Protein AF-A0A6J2YKI0-F1 (afdb_monomer_lite)

Secondary structure (DSSP, 8-state):
--SSEEE--SS---BBTTT-PBP-SEEEEETTTEEEEHHHHHHHHHH--S-HHHHHHPEEEEEGGGTEE-TTSS--EESS-HHHHHHHHHHHHHHHTT---

Structure (mmCIF, N/CA/C/O backbone):
data_AF-A0A6J2YKI0-F1
#
_entry.id   AF-A0A6J2YKI0-F1
#
loop_
_atom_site.group_PDB
_atom_site.id
_atom_site.type_symbol
_atom_site.label_atom_id
_atom_site.label_alt_id
_atom_site.label_comp_id
_atom_site.label_asym_id
_atom_site.label_entity_id
_atom_site.label_seq_id
_atom_site.pdbx_PDB_ins_code
_atom_site.Cartn_x
_atom_site.Cartn_y
_atom_site.Cartn_z
_atom_site.occupancy
_atom_site.B_iso_or_equiv
_atom_site.auth_seq_id
_atom_site.auth_comp_id
_atom_site.auth_asym_id
_atom_site.auth_atom_id
_atom_site.pdbx_PDB_model_num
ATOM 1 N N . MET A 1 1 ? 11.786 -7.619 10.879 1.00 45.81 1 MET A N 1
ATOM 2 C CA . MET A 1 1 ? 10.523 -7.961 10.192 1.00 45.81 1 MET A CA 1
ATOM 3 C C . MET A 1 1 ? 10.106 -6.739 9.403 1.00 45.81 1 MET A C 1
ATOM 5 O O . MET A 1 1 ? 10.214 -5.649 9.949 1.00 45.81 1 MET A O 1
ATOM 9 N N . TYR A 1 2 ? 9.742 -6.897 8.131 1.00 55.53 2 TYR A N 1
ATOM 10 C CA . TYR A 1 2 ? 9.192 -5.793 7.344 1.00 55.53 2 TYR A CA 1
ATOM 11 C C . TYR A 1 2 ? 7.858 -5.380 7.955 1.00 55.53 2 TYR A C 1
ATOM 13 O O . TYR A 1 2 ? 7.060 -6.242 8.317 1.00 55.53 2 TYR A O 1
ATOM 21 N N . THR A 1 3 ? 7.639 -4.079 8.092 1.00 74.31 3 THR A N 1
ATOM 22 C CA . THR A 1 3 ? 6.390 -3.534 8.643 1.00 74.31 3 THR A CA 1
ATOM 23 C C . THR A 1 3 ? 5.236 -3.651 7.639 1.00 74.31 3 THR A C 1
ATOM 25 O O . THR A 1 3 ? 4.070 -3.523 8.005 1.00 74.31 3 THR A O 1
ATOM 28 N N . VAL A 1 4 ? 5.562 -3.953 6.374 1.00 83.94 4 VAL A N 1
ATOM 29 C CA . VAL A 1 4 ? 4.636 -4.123 5.251 1.00 83.94 4 VAL A CA 1
ATOM 30 C C . VAL A 1 4 ? 5.002 -5.374 4.454 1.00 83.94 4 VAL A C 1
ATOM 32 O O . VAL A 1 4 ? 6.156 -5.555 4.061 1.00 83.94 4 VAL A O 1
ATOM 35 N N . GLU A 1 5 ? 4.018 -6.228 4.183 1.00 89.88 5 GLU A N 1
ATOM 36 C CA . GLU A 1 5 ? 4.180 -7.382 3.295 1.00 89.88 5 GLU A CA 1
ATOM 37 C C . GLU A 1 5 ? 4.253 -6.921 1.831 1.00 89.88 5 GLU A C 1
ATOM 39 O O . GLU A 1 5 ? 3.538 -6.007 1.429 1.00 89.88 5 GLU A O 1
ATOM 44 N N . THR A 1 6 ? 5.116 -7.527 1.011 1.00 89.56 6 THR A N 1
ATOM 45 C CA . THR A 1 6 ? 5.216 -7.193 -0.423 1.00 89.56 6 THR A CA 1
ATOM 46 C C . THR A 1 6 ? 4.771 -8.373 -1.275 1.00 89.56 6 THR A C 1
ATOM 48 O O . THR A 1 6 ? 5.291 -9.474 -1.109 1.00 89.56 6 THR A O 1
ATOM 51 N N . VAL A 1 7 ? 3.851 -8.1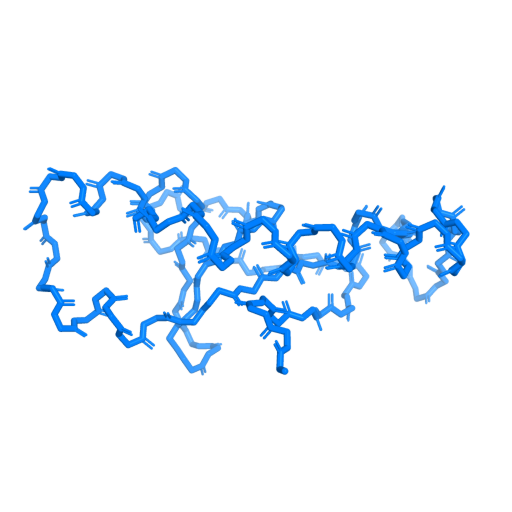37 -2.211 1.00 90.75 7 VAL A N 1
ATOM 52 C CA . VAL A 1 7 ? 3.355 -9.143 -3.158 1.00 90.75 7 VAL A CA 1
ATOM 53 C C . VAL A 1 7 ? 3.677 -8.748 -4.597 1.00 90.75 7 VAL A C 1
ATOM 55 O O . VAL A 1 7 ? 3.496 -7.600 -5.000 1.00 90.75 7 VAL A O 1
ATOM 58 N N . CYS A 1 8 ? 4.167 -9.706 -5.381 1.00 90.44 8 CYS A N 1
ATOM 59 C CA . CYS A 1 8 ? 4.440 -9.522 -6.801 1.00 90.44 8 CYS A CA 1
ATOM 60 C C . CYS A 1 8 ? 3.268 -10.061 -7.622 1.00 90.44 8 CYS A C 1
ATOM 62 O O . CYS A 1 8 ? 2.998 -11.261 -7.579 1.00 90.44 8 CYS A O 1
ATOM 64 N N . VAL A 1 9 ? 2.563 -9.178 -8.333 1.00 89.06 9 VAL A N 1
ATOM 65 C CA . VAL A 1 9 ? 1.425 -9.544 -9.185 1.00 89.06 9 VAL A CA 1
ATOM 66 C C . VAL A 1 9 ? 1.486 -8.778 -10.510 1.00 89.06 9 VAL A C 1
ATOM 68 O O . VAL A 1 9 ? 1.561 -7.549 -10.486 1.00 89.06 9 VAL A O 1
ATOM 71 N N . PRO A 1 10 ? 1.391 -9.467 -11.664 1.00 87.25 10 PRO A N 1
ATOM 72 C CA . PRO A 1 10 ? 1.333 -8.827 -12.979 1.00 87.25 10 PRO A CA 1
ATOM 73 C C . PRO A 1 10 ? 0.174 -7.853 -13.157 1.00 87.25 10 PRO A C 1
ATOM 75 O O . PRO A 1 10 ? 0.309 -6.797 -13.772 1.00 87.25 10 PRO A O 1
ATOM 78 N N . VAL A 1 11 ? -0.979 -8.232 -12.609 1.00 87.12 11 VAL A N 1
ATOM 79 C CA . VAL A 1 11 ? -2.216 -7.464 -12.668 1.00 87.12 11 VAL A CA 1
ATOM 80 C C . VAL A 1 11 ? -2.803 -7.428 -11.258 1.00 87.12 11 VAL A C 1
ATOM 82 O O . VAL A 1 11 ? -3.267 -8.461 -10.770 1.00 87.12 11 VAL A O 1
ATOM 85 N N . PRO A 1 12 ? -2.784 -6.271 -10.574 1.00 86.62 12 PRO A N 1
ATOM 86 C CA . PRO A 1 12 ? -3.439 -6.120 -9.282 1.00 86.62 12 PRO A CA 1
ATOM 87 C C . PRO A 1 12 ? -4.949 -6.330 -9.435 1.00 86.62 12 PRO A C 1
ATOM 89 O O . PRO A 1 12 ? -5.602 -5.638 -10.217 1.00 86.62 12 PRO A O 1
ATOM 92 N N . THR A 1 13 ? -5.509 -7.282 -8.690 1.00 91.69 13 THR A N 1
ATOM 93 C CA . THR A 1 13 ? -6.948 -7.606 -8.734 1.00 91.69 13 THR A CA 1
ATOM 94 C C . THR A 1 13 ? -7.651 -7.409 -7.396 1.00 91.69 13 THR A C 1
ATOM 96 O O . THR A 1 13 ? -8.882 -7.436 -7.352 1.00 91.69 13 THR A O 1
ATOM 99 N N . ASP A 1 14 ? -6.900 -7.133 -6.328 1.00 94.31 14 ASP A N 1
ATOM 100 C CA . ASP A 1 14 ? -7.438 -6.920 -4.988 1.00 94.31 14 ASP A CA 1
ATOM 101 C C . ASP A 1 14 ? -8.306 -5.661 -4.958 1.00 94.31 14 ASP A C 1
ATOM 103 O O . ASP A 1 14 ? -7.828 -4.542 -5.165 1.00 94.31 14 ASP A O 1
ATOM 107 N N . LYS A 1 15 ? -9.607 -5.839 -4.714 1.00 95.88 15 LYS A N 1
ATOM 108 C CA . LYS A 1 15 ? -10.585 -4.746 -4.664 1.00 95.88 15 LYS A CA 1
ATOM 109 C C . LYS A 1 15 ? -10.915 -4.378 -3.230 1.00 95.88 15 LYS A C 1
ATOM 111 O O . LYS A 1 15 ? -11.210 -5.236 -2.402 1.00 95.88 15 LYS A O 1
ATOM 116 N N . CYS A 1 16 ? -10.945 -3.079 -2.957 1.00 95.56 16 CYS A N 1
ATOM 117 C CA . CYS A 1 16 ? -11.395 -2.564 -1.673 1.00 95.56 16 CYS A CA 1
ATOM 118 C C . CYS A 1 16 ? -12.878 -2.892 -1.454 1.00 95.56 16 CYS A C 1
ATOM 120 O O . CYS A 1 16 ? -13.722 -2.512 -2.264 1.00 95.56 16 CYS A O 1
ATOM 122 N N . ARG A 1 17 ? -13.222 -3.505 -0.316 1.00 93.88 17 ARG A N 1
ATOM 123 C CA . ARG A 1 17 ? -14.611 -3.881 0.004 1.00 93.88 17 ARG A CA 1
ATOM 124 C C . ARG A 1 17 ? -15.577 -2.696 0.138 1.00 93.88 17 ARG A C 1
ATOM 126 O O . ARG A 1 17 ? -16.781 -2.900 0.063 1.00 93.88 17 ARG A O 1
ATOM 133 N N . LYS A 1 18 ? -15.074 -1.474 0.377 1.00 92.81 18 LYS A N 1
ATOM 134 C CA . LYS A 1 18 ? -15.908 -0.269 0.559 1.00 92.81 18 LYS A CA 1
ATOM 135 C C . LYS A 1 18 ? -16.128 0.512 -0.733 1.00 92.81 18 LYS A C 1
ATOM 137 O O . LYS A 1 18 ? -17.267 0.807 -1.068 1.00 92.81 18 LYS A O 1
ATOM 142 N N . CYS A 1 19 ? -15.060 0.856 -1.452 1.00 94.81 19 CYS A N 1
ATOM 143 C CA . CYS A 1 19 ? -15.162 1.661 -2.676 1.00 94.81 19 CYS A CA 1
ATOM 144 C C . CYS A 1 19 ? -15.147 0.832 -3.968 1.00 94.81 19 CYS A C 1
ATOM 146 O O . CYS A 1 19 ? -15.322 1.393 -5.044 1.00 94.81 19 CYS A O 1
ATOM 148 N N . ASN A 1 20 ? -14.934 -0.486 -3.878 1.00 95.12 20 ASN A N 1
ATOM 149 C CA . ASN A 1 20 ? -14.899 -1.429 -5.002 1.00 95.12 20 ASN A CA 1
ATOM 150 C C . ASN A 1 20 ? -13.842 -1.115 -6.084 1.00 95.12 20 ASN A C 1
ATOM 152 O O . ASN A 1 20 ? -13.871 -1.671 -7.183 1.00 95.12 20 ASN A O 1
ATOM 156 N N . THR A 1 21 ? -12.883 -0.238 -5.780 1.00 94.81 21 THR A N 1
ATOM 157 C CA . THR A 1 21 ? -11.744 0.064 -6.652 1.00 94.81 21 THR A CA 1
ATOM 158 C C . THR A 1 21 ? -10.592 -0.891 -6.368 1.00 94.81 21 THR A C 1
ATOM 160 O O . THR A 1 21 ? -10.414 -1.333 -5.229 1.00 94.81 21 THR A O 1
ATOM 163 N N . VAL A 1 22 ? -9.774 -1.166 -7.385 1.00 93.06 22 VAL A N 1
ATOM 164 C CA . VAL A 1 22 ? -8.515 -1.903 -7.208 1.00 93.06 22 VAL A CA 1
ATOM 165 C C . VAL A 1 22 ? -7.613 -1.132 -6.243 1.00 93.06 22 VAL A C 1
ATOM 167 O O . VAL A 1 22 ? -7.428 0.079 -6.391 1.00 93.06 22 VAL A O 1
ATOM 170 N N . CYS A 1 23 ? -7.084 -1.822 -5.238 1.00 93.19 23 CYS A N 1
ATOM 171 C CA . CYS A 1 23 ? -6.155 -1.259 -4.272 1.00 93.19 23 CYS A CA 1
ATOM 172 C C . CYS A 1 23 ? -4.833 -0.884 -4.958 1.00 93.19 23 CYS A C 1
ATOM 174 O O . CYS A 1 23 ? -4.248 -1.678 -5.692 1.00 93.19 23 CYS A O 1
ATOM 176 N N . GLN A 1 24 ? -4.362 0.338 -4.709 1.00 87.44 24 GLN A N 1
ATOM 177 C CA . GLN A 1 24 ? -3.114 0.875 -5.253 1.00 87.44 24 GLN A CA 1
ATOM 178 C C . GLN A 1 24 ? -2.160 1.227 -4.113 1.00 87.44 24 GLN A C 1
ATOM 180 O O . GLN A 1 24 ? -2.594 1.738 -3.080 1.00 87.44 24 GLN A O 1
ATOM 185 N N . GLY A 1 25 ? -0.864 0.986 -4.315 1.00 88.25 25 GLY A N 1
ATOM 186 C CA . GLY A 1 25 ? 0.162 1.256 -3.310 1.00 88.25 25 GLY A CA 1
ATOM 187 C C . GLY A 1 25 ? 0.007 0.378 -2.066 1.00 88.25 25 GLY A C 1
ATOM 188 O O . GLY A 1 25 ? -0.051 -0.845 -2.180 1.00 88.25 25 GLY A O 1
ATOM 189 N N . ASP A 1 26 ? -0.036 1.018 -0.896 1.00 91.50 26 ASP A N 1
ATOM 190 C CA . ASP A 1 26 ? -0.266 0.358 0.391 1.00 91.50 26 ASP A CA 1
ATOM 191 C C . ASP A 1 26 ? -1.758 0.150 0.646 1.00 91.50 26 ASP A C 1
ATOM 193 O O . ASP A 1 26 ? -2.564 1.081 0.554 1.00 91.50 26 ASP A O 1
ATOM 197 N N . TYR A 1 27 ? -2.120 -1.066 1.030 1.00 94.44 27 TYR A N 1
ATOM 198 C CA . TYR A 1 27 ? -3.476 -1.431 1.408 1.00 94.44 27 TYR A CA 1
ATOM 199 C C . TYR A 1 27 ? -3.462 -2.466 2.536 1.00 94.44 27 TYR A C 1
ATOM 201 O O . TYR A 1 27 ? -2.406 -2.898 2.992 1.00 94.44 27 TYR A O 1
ATOM 209 N N . TRP A 1 28 ? -4.641 -2.815 3.043 1.00 94.56 28 TRP A N 1
ATOM 210 C CA . TRP A 1 28 ? -4.800 -3.699 4.190 1.00 94.56 28 TRP A CA 1
ATOM 211 C C . TRP A 1 28 ? -5.621 -4.913 3.808 1.00 94.56 28 TRP A C 1
ATOM 213 O O . TRP A 1 28 ? -6.619 -4.774 3.099 1.00 94.56 28 TRP A O 1
ATOM 223 N N . HIS A 1 29 ? -5.240 -6.079 4.319 1.00 94.44 29 HIS A N 1
ATOM 224 C CA . HIS A 1 29 ? -6.006 -7.304 4.150 1.00 94.44 29 HIS A CA 1
ATOM 225 C C . HIS A 1 29 ? -6.347 -7.970 5.481 1.00 94.44 29 HIS A C 1
ATOM 227 O O . HIS A 1 29 ? -5.616 -7.852 6.463 1.00 94.44 29 HIS A O 1
ATOM 233 N N . LEU A 1 30 ? -7.438 -8.730 5.477 1.00 92.44 30 LEU A N 1
ATOM 234 C CA . LEU A 1 30 ? -7.750 -9.730 6.490 1.00 92.44 30 LEU A CA 1
ATOM 235 C C . LEU A 1 30 ? -7.600 -11.107 5.836 1.00 92.44 30 LEU A C 1
ATOM 237 O O . LEU A 1 30 ? -8.403 -11.471 4.976 1.00 92.44 30 LEU A O 1
ATOM 241 N N . ASP A 1 31 ? -6.511 -11.810 6.161 1.00 90.00 31 ASP A N 1
ATOM 242 C CA . ASP A 1 31 ? -6.195 -13.158 5.654 1.00 90.00 31 ASP A CA 1
ATOM 243 C C . ASP A 1 31 ? -6.322 -13.331 4.126 1.00 90.00 31 ASP A C 1
ATOM 245 O O . ASP A 1 31 ? -6.757 -14.371 3.646 1.00 90.00 31 ASP A O 1
ATOM 249 N N . TYR A 1 32 ? -5.976 -12.300 3.343 1.00 91.12 32 TYR A N 1
ATOM 250 C CA . TYR A 1 32 ? -6.092 -12.265 1.877 1.00 91.12 32 TYR A CA 1
ATOM 251 C C . TYR A 1 32 ? -7.516 -12.510 1.335 1.00 91.12 32 TYR A C 1
ATOM 253 O O . TYR A 1 32 ? -7.689 -12.793 0.154 1.00 91.12 32 TYR A O 1
ATOM 261 N N . THR A 1 33 ? -8.547 -12.381 2.178 1.00 91.06 33 THR A N 1
ATOM 262 C CA . THR A 1 33 ? -9.959 -12.570 1.788 1.00 91.06 33 THR A CA 1
ATOM 263 C C . THR A 1 33 ? -10.722 -11.258 1.651 1.00 91.06 33 THR A C 1
ATOM 265 O O . THR A 1 33 ? -11.636 -11.144 0.837 1.00 91.06 33 THR A O 1
ATOM 268 N N . GLN A 1 34 ? -10.362 -10.254 2.450 1.00 92.81 34 GLN A N 1
ATOM 269 C CA . GLN A 1 34 ? -10.993 -8.939 2.434 1.00 92.81 34 GLN A CA 1
ATOM 270 C C . GLN A 1 34 ? -9.930 -7.861 2.395 1.00 92.81 34 GLN A C 1
ATOM 272 O O . GLN A 1 34 ? -8.974 -7.923 3.164 1.00 92.81 34 GLN A O 1
ATOM 277 N N . PHE A 1 35 ? -10.146 -6.845 1.561 1.00 94.56 35 PHE A N 1
ATOM 278 C CA . PHE A 1 35 ? -9.189 -5.764 1.368 1.00 94.56 35 PHE A CA 1
ATOM 279 C C . PHE A 1 35 ? -9.803 -4.395 1.656 1.00 94.56 35 PHE A C 1
ATOM 281 O O . PHE A 1 35 ? -10.978 -4.140 1.371 1.00 94.56 35 PHE A O 1
ATOM 2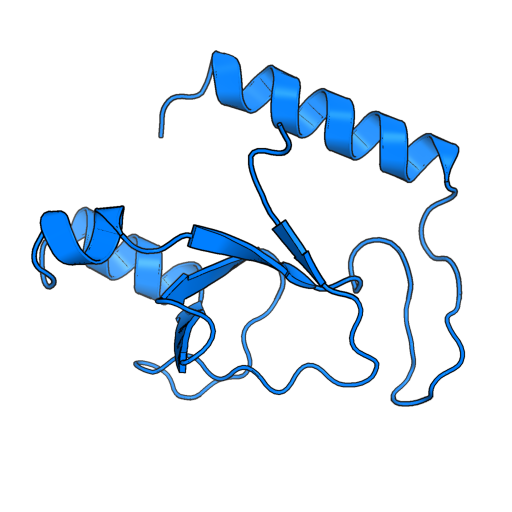88 N N . LEU A 1 36 ? -8.985 -3.491 2.185 1.00 94.38 36 LEU A N 1
ATOM 289 C CA . LEU A 1 36 ? -9.275 -2.068 2.306 1.00 94.38 36 LEU A CA 1
ATOM 290 C C . LEU A 1 36 ? -8.127 -1.263 1.706 1.00 94.38 36 LEU A C 1
ATOM 292 O O . LEU A 1 36 ? -6.973 -1.439 2.088 1.00 94.38 36 LEU A O 1
ATOM 296 N N . CYS A 1 37 ? -8.446 -0.352 0.788 1.00 94.88 37 CYS A N 1
ATOM 297 C CA . CYS A 1 37 ? -7.473 0.619 0.298 1.00 94.88 37 CYS A CA 1
ATOM 298 C C . CYS A 1 37 ? -7.098 1.616 1.406 1.00 94.88 37 CYS A C 1
ATOM 300 O O . CYS A 1 37 ? -7.854 1.805 2.361 1.00 94.88 37 CYS A O 1
ATOM 302 N N . SER A 1 38 ? -5.958 2.293 1.254 1.00 92.44 38 SER A N 1
ATOM 303 C CA . SER A 1 38 ? -5.464 3.270 2.235 1.00 92.44 38 SER A CA 1
ATOM 304 C C . SER A 1 38 ? -6.477 4.355 2.603 1.00 92.44 38 SER A C 1
ATOM 306 O O . SER A 1 38 ? -6.655 4.661 3.781 1.00 92.44 38 SER A O 1
ATOM 308 N N . SER A 1 39 ? -7.203 4.904 1.625 1.00 92.88 39 SER A N 1
ATOM 309 C CA . SER A 1 39 ? -8.207 5.941 1.887 1.00 92.88 39 SER A CA 1
ATOM 310 C C . SER A 1 39 ? -9.354 5.425 2.754 1.00 92.88 39 SER A C 1
ATOM 312 O O . SER A 1 39 ? -9.699 6.061 3.749 1.00 92.88 39 SER A O 1
ATOM 314 N N . CYS A 1 40 ? -9.911 4.257 2.425 1.00 92.88 40 CYS A N 1
ATOM 315 C CA . CYS A 1 40 ? -10.966 3.655 3.230 1.00 92.88 40 CYS A CA 1
ATOM 316 C C . CYS A 1 40 ? -10.447 3.223 4.602 1.00 92.88 40 CYS A C 1
ATOM 318 O O . CYS A 1 40 ? -11.107 3.509 5.586 1.00 92.88 40 CYS A O 1
ATOM 320 N N . TRP A 1 41 ? -9.272 2.597 4.703 1.00 91.69 41 TRP A N 1
ATOM 321 C CA . TRP A 1 41 ? -8.720 2.182 5.997 1.00 91.69 41 TRP A CA 1
ATOM 322 C C . TRP A 1 41 ? -8.509 3.371 6.945 1.00 91.69 41 TRP A C 1
ATOM 324 O O . TRP A 1 41 ? -8.918 3.315 8.103 1.00 91.69 41 TRP A O 1
ATOM 334 N N . ASN A 1 42 ? -7.968 4.484 6.440 1.00 89.44 42 ASN A N 1
ATOM 335 C CA . ASN A 1 42 ? -7.828 5.712 7.222 1.00 89.44 42 ASN A CA 1
ATOM 336 C C . ASN A 1 42 ? -9.188 6.282 7.639 1.00 89.44 42 ASN A C 1
ATOM 338 O O . ASN A 1 42 ? -9.353 6.665 8.794 1.00 89.44 42 ASN A O 1
ATOM 342 N N . ALA A 1 43 ? -10.178 6.302 6.740 1.00 89.94 43 ALA A N 1
ATOM 343 C CA . ALA A 1 43 ? -11.525 6.748 7.089 1.00 89.94 43 ALA A CA 1
ATOM 344 C C . ALA A 1 43 ? -12.108 5.920 8.245 1.00 89.94 43 ALA A C 1
ATOM 346 O O . ALA A 1 43 ? -12.637 6.491 9.191 1.00 89.94 43 ALA A O 1
ATOM 347 N N . GLU A 1 44 ? -11.940 4.596 8.233 1.00 86.94 44 GLU A N 1
ATOM 348 C CA . GLU A 1 44 ? -12.395 3.736 9.332 1.00 86.94 44 GLU A CA 1
ATOM 349 C C . GLU A 1 44 ? -11.628 3.988 10.632 1.00 86.94 44 GLU A C 1
ATOM 351 O O . GLU A 1 44 ? -12.231 3.988 11.703 1.00 86.94 44 GLU A O 1
ATOM 356 N N . LYS A 1 45 ? -10.316 4.239 10.543 1.00 82.81 45 LYS A N 1
ATOM 357 C CA . LYS A 1 45 ? -9.470 4.554 11.700 1.00 82.81 45 LYS A CA 1
ATOM 358 C C . LYS A 1 45 ? -9.892 5.856 12.386 1.00 82.81 45 LYS A C 1
ATOM 360 O O . LYS A 1 45 ? -9.899 5.909 13.610 1.00 82.81 45 LYS A O 1
ATOM 365 N N . TYR A 1 46 ? -10.233 6.892 11.617 1.00 81.31 46 TYR A N 1
ATOM 366 C CA . TYR A 1 46 ? -10.596 8.207 12.162 1.00 81.31 46 TYR A CA 1
ATOM 367 C C . TYR A 1 46 ? -12.078 8.342 12.518 1.00 81.31 46 TYR A C 1
ATOM 369 O O . TYR A 1 46 ? -12.409 9.078 13.442 1.00 81.31 46 TYR A O 1
ATOM 377 N N . LEU A 1 47 ? -12.968 7.661 11.792 1.00 80.56 47 LEU A N 1
ATOM 378 C CA . LEU A 1 47 ? -14.415 7.728 12.019 1.00 80.56 47 LEU A CA 1
ATOM 379 C C . LEU A 1 47 ? -14.919 6.648 12.992 1.00 80.56 47 LEU A C 1
ATOM 381 O O . LEU A 1 47 ? -16.106 6.635 13.299 1.00 80.56 47 LEU A O 1
ATOM 385 N N . GLU A 1 48 ? -14.044 5.735 13.435 1.00 69.50 48 GLU A N 1
ATOM 386 C CA . GLU A 1 48 ? -14.354 4.599 14.324 1.00 69.50 48 GLU A CA 1
ATOM 387 C C . GLU A 1 48 ? -15.551 3.744 13.848 1.00 69.50 48 GLU A C 1
ATOM 389 O O . GLU A 1 48 ? -16.279 3.153 14.642 1.00 69.50 48 GLU A O 1
ATOM 394 N N . LEU A 1 49 ? -15.767 3.667 12.528 1.00 68.81 49 LEU A N 1
ATOM 3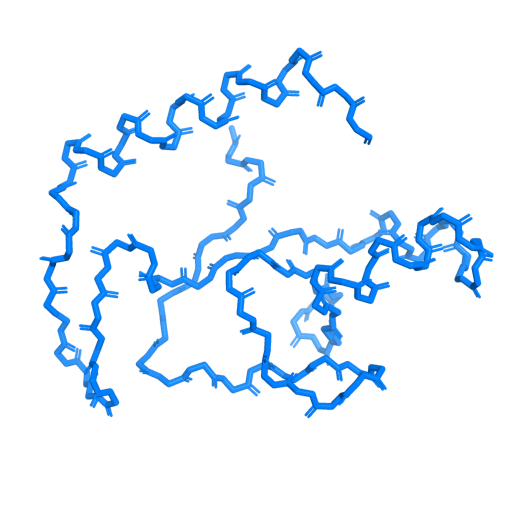95 C CA . LEU A 1 49 ? -16.911 2.964 11.923 1.00 68.81 49 LEU A CA 1
ATOM 396 C C . LEU A 1 49 ? -16.794 1.434 11.999 1.00 68.81 49 LEU A C 1
ATOM 398 O O . LEU A 1 49 ? -17.804 0.731 11.960 1.00 68.81 49 LEU A O 1
ATOM 402 N N . LEU A 1 50 ? -15.568 0.917 12.089 1.00 68.19 50 LEU A N 1
ATOM 403 C CA . LEU A 1 50 ? -15.277 -0.490 12.351 1.00 68.19 50 LEU A CA 1
ATOM 404 C C . LEU A 1 50 ? -14.810 -0.665 13.788 1.00 68.19 50 LEU A C 1
ATOM 406 O O . LEU A 1 50 ? -14.179 0.223 14.362 1.00 68.19 50 LEU A O 1
ATOM 410 N N . SER 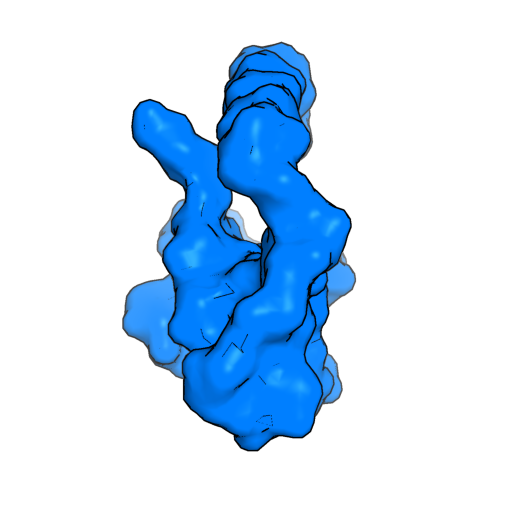A 1 51 ? -15.057 -1.857 14.337 1.00 74.69 51 SER A N 1
ATOM 411 C CA . SER A 1 51 ? -14.485 -2.229 15.625 1.00 74.69 51 SER A CA 1
ATOM 412 C C . SER A 1 51 ? -12.956 -2.094 15.561 1.00 74.69 51 SER A C 1
ATOM 414 O O . SER A 1 51 ? -12.316 -2.493 14.579 1.00 74.69 51 SER A O 1
ATOM 416 N N . LYS A 1 52 ? -12.361 -1.504 16.604 1.00 74.62 52 LYS A N 1
ATOM 417 C CA . LYS A 1 52 ? -10.900 -1.341 16.698 1.00 74.62 52 LYS A CA 1
ATOM 418 C C . LYS A 1 52 ? -10.187 -2.689 16.580 1.00 74.62 52 LYS A C 1
ATOM 420 O O . LYS A 1 52 ? -9.152 -2.771 15.922 1.00 74.62 52 LYS A O 1
ATOM 425 N N . ASP A 1 53 ? -10.800 -3.739 17.120 1.00 79.06 53 ASP A N 1
ATOM 426 C CA . ASP A 1 53 ? -10.298 -5.110 17.061 1.00 79.06 53 ASP A CA 1
ATOM 427 C C . ASP A 1 53 ? -10.194 -5.627 15.623 1.00 79.06 53 ASP A C 1
ATOM 429 O O . ASP A 1 53 ? -9.215 -6.283 15.271 1.00 79.06 53 ASP A O 1
ATOM 433 N N . ASP A 1 54 ? -11.172 -5.328 14.764 1.00 79.69 54 ASP A N 1
ATOM 434 C CA . ASP A 1 54 ? -11.142 -5.790 13.376 1.00 79.69 54 ASP A CA 1
ATOM 435 C C . ASP A 1 54 ? -10.145 -5.001 12.530 1.00 79.69 54 ASP A C 1
ATOM 437 O O . ASP A 1 54 ? -9.474 -5.592 11.686 1.00 79.69 54 ASP A O 1
ATOM 441 N N . LEU A 1 55 ? -9.982 -3.699 12.789 1.00 82.75 55 LEU A N 1
ATOM 442 C CA . LEU A 1 55 ? -8.939 -2.895 12.144 1.00 82.75 55 LEU A CA 1
ATOM 443 C C . LEU A 1 55 ? -7.534 -3.351 12.550 1.00 82.75 55 LEU A C 1
ATOM 445 O O . LEU A 1 55 ? -6.639 -3.377 11.706 1.00 82.75 55 LEU A O 1
ATOM 449 N N . GLN A 1 56 ? -7.346 -3.744 13.811 1.00 84.75 56 GLN A N 1
ATOM 450 C CA . GLN A 1 56 ? -6.059 -4.201 14.336 1.00 84.75 56 GLN A CA 1
ATOM 451 C C . GLN A 1 56 ? -5.643 -5.578 13.797 1.00 84.75 56 GLN A C 1
ATOM 453 O O . GLN A 1 56 ? -4.450 -5.858 13.690 1.00 84.75 56 GLN A O 1
ATOM 458 N N . LYS A 1 57 ? -6.604 -6.432 13.418 1.00 89.62 57 LYS A N 1
ATOM 459 C CA . LYS A 1 57 ? -6.326 -7.719 12.754 1.00 89.62 57 LYS A CA 1
ATOM 460 C C . LYS A 1 57 ? -5.849 -7.555 11.312 1.00 89.62 57 LYS A C 1
ATOM 462 O O . LYS A 1 57 ? -5.269 -8.489 10.760 1.00 89.62 57 LYS A O 1
ATOM 467 N N . MET A 1 58 ? -6.112 -6.409 10.681 1.00 90.62 58 MET A N 1
ATOM 468 C CA . MET A 1 58 ? -5.730 -6.212 9.289 1.00 90.62 58 MET A CA 1
ATOM 469 C C . MET A 1 58 ? -4.227 -5.989 9.151 1.00 90.62 58 MET A C 1
ATOM 471 O O . MET A 1 58 ? -3.635 -5.159 9.840 1.00 90.62 58 MET A O 1
ATOM 475 N N . LYS A 1 59 ? -3.617 -6.681 8.192 1.00 91.75 59 LYS A N 1
ATOM 476 C CA . LYS A 1 59 ? -2.190 -6.569 7.892 1.00 91.75 59 LYS A CA 1
ATOM 477 C C . LYS A 1 59 ? -1.969 -5.682 6.682 1.00 91.75 59 LYS A C 1
ATOM 479 O O . LYS A 1 59 ? -2.727 -5.737 5.713 1.00 91.75 59 LYS A O 1
ATOM 484 N N . LYS A 1 60 ? -0.928 -4.856 6.756 1.00 92.25 60 LYS A N 1
ATOM 485 C CA . LYS A 1 60 ? -0.545 -3.942 5.685 1.00 92.25 60 LYS A CA 1
ATOM 486 C C . LYS A 1 60 ? 0.256 -4.691 4.618 1.00 92.25 60 LYS A C 1
ATOM 488 O O . LYS A 1 60 ? 1.234 -5.369 4.930 1.00 92.25 60 LYS A O 1
ATOM 493 N N . ILE A 1 61 ? -0.139 -4.518 3.364 1.00 93.38 61 ILE A N 1
ATOM 494 C CA . ILE A 1 61 ? 0.451 -5.140 2.181 1.00 93.38 61 ILE A CA 1
ATOM 495 C C . ILE A 1 61 ? 0.661 -4.093 1.081 1.00 93.38 61 ILE A C 1
ATOM 497 O O . ILE A 1 61 ? -0.060 -3.097 0.995 1.00 93.38 61 ILE A O 1
ATOM 501 N N . ARG A 1 62 ? 1.664 -4.319 0.236 1.00 91.81 62 ARG A N 1
ATOM 502 C CA . ARG A 1 62 ? 2.019 -3.492 -0.917 1.00 91.81 62 ARG A CA 1
ATOM 503 C C . ARG A 1 62 ? 2.257 -4.384 -2.131 1.00 91.81 62 ARG A C 1
ATOM 505 O O . ARG A 1 62 ? 2.890 -5.432 -2.019 1.00 91.81 62 ARG A O 1
ATOM 512 N N . ASN A 1 63 ? 1.790 -3.963 -3.303 1.00 90.69 63 ASN A N 1
ATOM 513 C CA . ASN A 1 63 ? 2.114 -4.650 -4.557 1.00 90.69 63 ASN A CA 1
ATOM 514 C C . ASN A 1 63 ? 3.515 -4.269 -5.080 1.00 90.69 63 ASN A C 1
ATOM 516 O O . ASN A 1 63 ? 4.115 -3.290 -4.651 1.00 90.69 63 ASN A O 1
ATOM 520 N N . CYS A 1 64 ? 4.056 -5.012 -6.038 1.00 89.94 64 CYS A N 1
ATOM 521 C CA . CYS A 1 64 ? 5.394 -4.774 -6.585 1.00 89.94 64 CYS A CA 1
ATOM 522 C C . CYS A 1 64 ? 5.530 -3.527 -7.482 1.00 89.94 64 CYS A C 1
ATOM 524 O O . CYS A 1 64 ? 6.645 -3.196 -7.892 1.00 89.94 64 CYS A O 1
ATOM 526 N N . ALA A 1 65 ? 4.441 -2.790 -7.738 1.00 88.06 65 ALA A N 1
ATOM 527 C CA . ALA A 1 65 ? 4.410 -1.675 -8.689 1.00 88.06 65 ALA A CA 1
ATOM 528 C C . ALA A 1 65 ? 5.370 -0.524 -8.336 1.00 88.06 65 ALA A C 1
ATOM 530 O O . ALA A 1 65 ? 5.713 0.290 -9.189 1.00 88.06 65 ALA A O 1
ATOM 531 N N . PHE A 1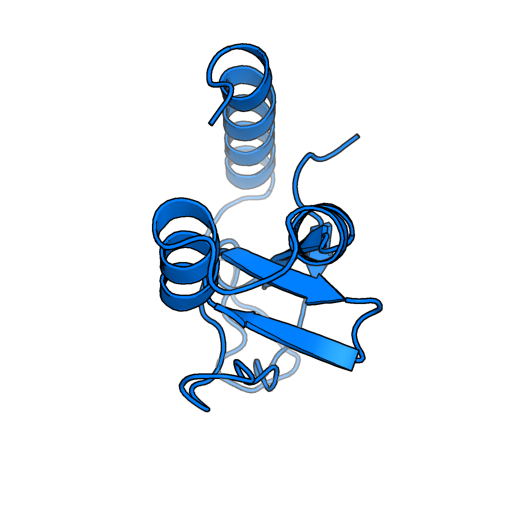 66 ? 5.827 -0.436 -7.082 1.00 87.00 66 PHE A N 1
ATOM 532 C CA . PHE A 1 66 ? 6.809 0.571 -6.673 1.00 87.00 66 PHE A CA 1
ATOM 533 C C . PHE A 1 66 ? 8.241 0.260 -7.132 1.00 87.00 66 PHE A C 1
ATOM 535 O O . PHE A 1 66 ? 9.058 1.177 -7.136 1.00 87.00 66 PHE A O 1
ATOM 542 N N . MET A 1 67 ? 8.566 -1.002 -7.441 1.00 88.56 67 MET A N 1
ATOM 543 C CA . MET A 1 67 ? 9.926 -1.446 -7.781 1.00 88.56 67 MET A CA 1
ATOM 544 C C . MET A 1 67 ? 10.062 -1.928 -9.225 1.00 88.56 67 MET A C 1
ATOM 546 O O . MET A 1 67 ? 11.136 -1.778 -9.808 1.00 88.56 67 MET A O 1
ATOM 550 N N . HIS A 1 68 ? 8.996 -2.472 -9.813 1.00 89.19 68 HIS A N 1
ATOM 551 C CA . HIS A 1 68 ? 8.958 -2.849 -11.222 1.00 89.19 68 HIS A CA 1
ATOM 552 C C . HIS A 1 68 ? 7.546 -2.747 -11.804 1.00 89.19 68 HIS A C 1
ATOM 554 O O . HIS A 1 68 ? 6.561 -2.770 -11.068 1.00 89.19 68 HIS A O 1
ATOM 560 N N . ASN A 1 69 ? 7.459 -2.657 -13.128 1.00 88.44 69 ASN A N 1
ATOM 561 C CA . ASN A 1 69 ? 6.208 -2.677 -13.877 1.00 88.44 69 ASN A CA 1
ATOM 562 C C . ASN A 1 69 ? 6.084 -3.985 -14.655 1.00 88.44 69 ASN A C 1
ATOM 564 O O . ASN A 1 69 ? 7.043 -4.422 -15.277 1.00 88.44 69 ASN A O 1
ATOM 568 N N . HIS A 1 70 ? 4.901 -4.584 -14.650 1.00 88.81 70 HIS A N 1
ATOM 569 C CA . HIS A 1 70 ? 4.617 -5.794 -15.413 1.00 88.81 70 HIS A CA 1
ATOM 570 C C . HIS A 1 70 ? 3.975 -5.535 -16.780 1.00 88.81 70 HIS A C 1
ATOM 572 O O . HIS A 1 70 ? 3.954 -6.428 -17.625 1.00 88.81 70 HIS A O 1
ATOM 578 N N . GLU A 1 71 ? 3.382 -4.352 -16.982 1.00 86.50 71 GLU A N 1
ATOM 579 C CA . GLU A 1 71 ? 2.563 -4.032 -18.164 1.00 86.50 71 GLU A CA 1
ATOM 580 C C . GLU A 1 71 ? 1.476 -5.084 -18.469 1.00 86.50 71 GLU A C 1
ATOM 582 O O . GLU A 1 71 ? 1.091 -5.311 -19.612 1.00 86.50 71 GLU A O 1
ATOM 587 N N . GLY A 1 72 ? 0.973 -5.763 -17.432 1.00 83.19 72 GLY A N 1
ATOM 588 C CA . GLY A 1 72 ? 0.000 -6.848 -17.575 1.00 83.19 72 GLY A CA 1
ATOM 589 C C . GLY A 1 72 ? 0.579 -8.176 -18.075 1.00 83.19 72 GLY A C 1
ATOM 590 O O . GLY A 1 72 ? -0.185 -9.076 -18.419 1.00 83.19 72 GLY A O 1
ATOM 591 N N . THR A 1 73 ? 1.905 -8.329 -18.091 1.00 87.44 73 THR A N 1
ATOM 592 C CA . THR A 1 73 ? 2.609 -9.557 -18.485 1.00 87.44 73 THR A CA 1
ATOM 593 C C . THR A 1 73 ? 3.406 -10.157 -17.324 1.00 87.44 73 THR A C 1
ATOM 595 O O . THR A 1 73 ? 3.648 -9.519 -16.305 1.00 87.44 73 THR A O 1
ATOM 598 N N . ASN A 1 74 ? 3.859 -11.404 -17.468 1.00 86.50 74 ASN A N 1
ATOM 599 C CA . ASN A 1 74 ? 4.722 -12.030 -16.458 1.00 86.50 74 ASN A CA 1
ATOM 600 C C . ASN A 1 74 ? 6.148 -11.452 -16.437 1.00 86.50 74 ASN A C 1
ATOM 602 O O . ASN A 1 74 ? 6.877 -11.676 -15.471 1.00 86.50 74 ASN A O 1
ATOM 606 N N . ALA A 1 75 ? 6.557 -10.734 -17.487 1.00 88.00 75 ALA A N 1
ATOM 607 C CA . ALA A 1 75 ? 7.822 -10.016 -17.498 1.00 88.00 75 ALA A CA 1
ATOM 608 C C . ALA A 1 75 ? 7.716 -8.770 -16.610 1.00 88.00 75 ALA A C 1
ATOM 610 O O . ALA A 1 75 ? 6.625 -8.242 -16.416 1.00 88.00 75 ALA A O 1
ATOM 611 N N . ALA A 1 76 ? 8.837 -8.329 -16.044 1.00 90.00 76 ALA A N 1
ATOM 612 C CA . ALA A 1 76 ? 8.883 -7.154 -15.185 1.00 90.00 76 ALA A CA 1
ATOM 613 C C . ALA A 1 76 ? 10.019 -6.226 -15.618 1.00 90.00 76 ALA A C 1
ATOM 615 O O . ALA A 1 76 ? 11.180 -6.636 -15.668 1.00 90.00 76 ALA A O 1
ATOM 616 N N . GLU A 1 77 ? 9.690 -4.969 -15.881 1.00 90.62 77 GLU A N 1
ATOM 617 C CA . GLU A 1 77 ? 10.650 -3.901 -16.119 1.00 90.62 77 GLU A CA 1
ATOM 618 C C . GLU A 1 77 ? 11.027 -3.235 -14.799 1.00 90.62 77 GLU A C 1
ATOM 620 O O . GLU A 1 77 ? 10.180 -2.718 -14.069 1.00 90.62 77 GLU A O 1
ATOM 625 N N . ILE A 1 78 ? 12.317 -3.261 -14.471 1.00 91.06 78 ILE A N 1
ATOM 626 C CA . ILE A 1 78 ? 12.830 -2.726 -13.211 1.00 91.06 78 ILE A CA 1
ATOM 627 C C . ILE A 1 78 ? 12.743 -1.195 -13.232 1.00 91.06 78 ILE A C 1
ATOM 629 O O . ILE A 1 78 ? 13.449 -0.542 -13.995 1.00 91.06 78 ILE A O 1
ATOM 633 N N . ILE A 1 79 ? 11.930 -0.626 -12.340 1.00 91.19 79 ILE A N 1
ATOM 634 C CA . ILE A 1 79 ? 11.827 0.826 -12.122 1.00 91.19 79 ILE A CA 1
ATOM 635 C C . ILE A 1 79 ? 12.898 1.280 -11.121 1.00 91.19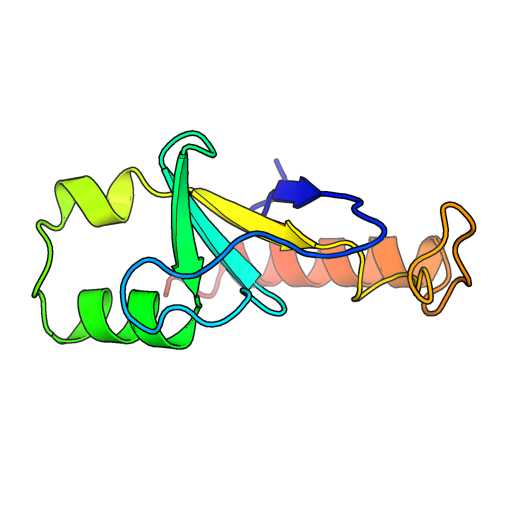 79 ILE A C 1
ATOM 637 O O . ILE A 1 79 ? 13.541 2.312 -11.301 1.00 91.19 79 ILE A O 1
ATOM 641 N N . LEU A 1 80 ? 13.098 0.505 -10.048 1.00 89.81 80 LEU A N 1
ATOM 642 C CA . LEU A 1 80 ? 14.093 0.772 -9.008 1.00 89.81 80 LEU A CA 1
ATOM 643 C C . LEU A 1 80 ? 15.126 -0.344 -8.958 1.00 89.81 80 LEU A C 1
ATOM 645 O O . LEU A 1 80 ? 14.785 -1.517 -8.821 1.00 89.81 80 LEU A O 1
ATOM 649 N N . SER A 1 81 ? 16.408 0.026 -8.958 1.00 91.88 81 SER A N 1
ATOM 650 C CA . SER A 1 81 ? 17.481 -0.950 -8.779 1.00 91.88 81 SER A CA 1
ATOM 651 C C . SER A 1 81 ? 17.326 -1.718 -7.451 1.00 91.88 81 SER A C 1
ATOM 653 O O . SER A 1 81 ? 16.757 -1.194 -6.482 1.00 91.88 81 SER A O 1
ATOM 655 N N . PRO A 1 82 ? 17.863 -2.946 -7.343 1.00 89.94 82 PRO A N 1
ATOM 656 C CA . PRO A 1 82 ? 17.811 -3.712 -6.096 1.00 89.94 82 PRO A CA 1
ATOM 657 C C . PRO A 1 82 ? 18.440 -2.980 -4.900 1.00 89.94 82 PRO A C 1
ATOM 659 O O . PRO A 1 82 ? 17.996 -3.123 -3.762 1.00 89.94 82 PRO A O 1
ATOM 662 N N . GLU A 1 83 ? 19.477 -2.174 -5.133 1.00 92.75 83 GLU A N 1
ATOM 663 C CA . GLU A 1 83 ? 20.094 -1.345 -4.096 1.00 92.75 83 GLU A CA 1
ATOM 664 C C . GLU A 1 83 ? 19.172 -0.206 -3.649 1.00 92.75 83 GLU A C 1
ATOM 666 O O . GLU A 1 83 ? 18.948 -0.038 -2.448 1.00 92.75 83 GLU A O 1
ATOM 671 N N . ALA A 1 84 ? 18.568 0.518 -4.597 1.00 93.19 84 ALA A N 1
ATOM 672 C CA . ALA A 1 84 ? 17.618 1.584 -4.293 1.00 93.19 84 ALA A CA 1
ATOM 673 C C . ALA A 1 84 ? 16.379 1.046 -3.558 1.00 93.19 84 ALA A C 1
ATOM 675 O O . ALA A 1 84 ? 15.926 1.645 -2.583 1.00 93.19 84 ALA A O 1
ATOM 676 N N . THR A 1 85 ? 15.886 -0.124 -3.969 1.00 91.00 85 THR A N 1
ATOM 677 C CA . THR A 1 85 ? 14.766 -0.824 -3.324 1.00 91.00 85 THR A CA 1
ATOM 678 C C . THR A 1 85 ? 15.101 -1.183 -1.876 1.00 91.00 85 THR A C 1
ATOM 680 O O . THR A 1 85 ? 14.343 -0.846 -0.967 1.00 91.00 85 THR A O 1
ATOM 683 N N . ARG A 1 86 ? 16.273 -1.787 -1.627 1.00 90.94 86 ARG A N 1
ATOM 684 C CA . ARG A 1 86 ? 16.738 -2.104 -0.264 1.00 90.94 86 ARG A CA 1
ATOM 685 C C . ARG A 1 86 ? 16.880 -0.855 0.600 1.00 90.94 86 ARG A C 1
ATOM 687 O O . ARG A 1 86 ? 16.422 -0.854 1.739 1.00 90.94 86 ARG A O 1
ATOM 694 N N . LYS A 1 87 ? 17.470 0.214 0.057 1.00 93.69 87 LYS A N 1
ATOM 695 C CA . LYS A 1 87 ? 17.624 1.491 0.764 1.00 93.69 87 LYS A CA 1
ATOM 696 C C . LYS A 1 87 ? 16.270 2.096 1.134 1.00 93.69 87 LYS A C 1
ATOM 698 O O . LYS A 1 87 ? 16.103 2.546 2.263 1.00 93.69 87 LYS A O 1
ATOM 703 N N . LYS A 1 88 ? 15.299 2.069 0.216 1.00 91.06 88 LYS A N 1
ATOM 704 C CA . LYS A 1 88 ? 13.933 2.541 0.471 1.00 91.06 88 LYS A CA 1
ATOM 705 C C . LYS A 1 88 ? 13.277 1.762 1.608 1.00 91.06 88 LYS A C 1
ATOM 707 O O . LYS A 1 88 ? 12.831 2.376 2.569 1.00 91.06 88 LYS A O 1
ATOM 712 N N . ILE A 1 89 ? 13.289 0.431 1.537 1.00 89.12 89 ILE A N 1
ATOM 713 C CA . ILE A 1 89 ? 12.691 -0.425 2.570 1.00 89.12 89 ILE A CA 1
ATOM 714 C C . ILE A 1 89 ? 13.364 -0.204 3.932 1.00 89.12 89 ILE A C 1
ATOM 716 O O . ILE A 1 89 ? 12.689 -0.136 4.955 1.00 89.12 89 ILE A O 1
ATOM 720 N N . TYR A 1 90 ? 14.692 -0.056 3.956 1.00 91.00 90 TYR A N 1
ATOM 721 C CA . TYR A 1 90 ? 15.427 0.248 5.183 1.00 91.00 90 TYR A CA 1
ATOM 722 C C . TYR A 1 90 ? 14.968 1.569 5.812 1.00 91.00 90 TYR A C 1
ATOM 724 O O . TYR A 1 90 ? 14.688 1.609 7.007 1.00 91.00 90 TYR A O 1
ATOM 732 N N . LEU A 1 91 ? 14.858 2.632 5.012 1.00 92.31 91 LEU A N 1
ATOM 733 C CA . LEU A 1 91 ? 14.407 3.939 5.489 1.00 92.31 91 LEU A CA 1
ATOM 734 C C . LEU A 1 91 ? 12.955 3.902 5.976 1.00 92.31 91 LEU A C 1
ATOM 736 O O . LEU A 1 91 ? 12.664 4.464 7.025 1.00 92.31 91 LEU A O 1
ATOM 740 N N . GLU A 1 92 ? 12.063 3.218 5.257 1.00 89.00 92 GLU A N 1
ATOM 741 C CA . GLU A 1 92 ? 10.661 3.055 5.662 1.00 89.00 92 GLU A CA 1
ATOM 742 C C . GLU A 1 92 ? 10.548 2.317 7.003 1.00 89.00 92 GLU A C 1
ATOM 744 O O . GLU A 1 92 ? 9.899 2.815 7.919 1.00 89.00 92 GLU A O 1
ATOM 749 N N . ASN A 1 93 ? 11.249 1.188 7.160 1.00 87.75 93 ASN A N 1
ATOM 750 C CA . ASN A 1 93 ? 11.284 0.446 8.423 1.00 87.75 93 ASN A CA 1
ATOM 751 C C . ASN A 1 93 ? 11.885 1.280 9.563 1.00 87.75 93 ASN A C 1
ATOM 753 O O . ASN A 1 93 ? 11.417 1.202 10.694 1.00 87.75 93 ASN A O 1
ATOM 757 N N . TYR A 1 94 ? 12.936 2.059 9.285 1.00 90.25 94 TYR A N 1
ATOM 758 C CA . TYR A 1 94 ? 13.556 2.928 10.283 1.00 90.25 94 TYR A CA 1
ATOM 759 C C . TYR A 1 94 ? 12.587 4.018 10.748 1.00 90.25 94 TYR A C 1
ATOM 761 O O . TYR A 1 94 ? 12.447 4.229 11.947 1.00 90.25 94 TYR A O 1
ATOM 769 N N . LEU A 1 95 ? 11.895 4.685 9.820 1.00 89.12 95 LEU A N 1
ATOM 770 C CA . LEU A 1 95 ? 10.927 5.735 10.147 1.00 89.12 95 LEU A CA 1
ATOM 771 C C . LEU A 1 95 ? 9.728 5.198 10.938 1.00 89.12 95 LEU A C 1
ATOM 773 O O . LEU A 1 95 ? 9.271 5.879 11.854 1.00 89.12 95 LEU A O 1
ATOM 777 N N . ASP A 1 96 ? 9.270 3.978 10.646 1.00 84.81 96 ASP A N 1
ATOM 778 C CA . ASP A 1 96 ? 8.161 3.324 11.358 1.00 84.81 96 ASP A CA 1
ATOM 779 C C . ASP A 1 96 ? 8.430 3.159 12.868 1.00 84.81 96 ASP A C 1
ATOM 781 O O . ASP A 1 96 ? 7.518 3.267 13.685 1.00 84.81 96 ASP A O 1
ATOM 785 N N . LEU A 1 97 ? 9.699 3.007 13.272 1.00 85.75 97 LEU A N 1
ATOM 786 C CA . LEU A 1 97 ? 10.082 2.935 14.690 1.00 85.75 97 LEU A CA 1
ATOM 787 C C . LEU A 1 97 ? 9.791 4.231 15.461 1.00 85.75 97 LEU A C 1
ATOM 789 O O . LEU A 1 97 ? 9.570 4.188 16.674 1.00 85.75 97 LEU A O 1
ATOM 793 N N . TYR A 1 98 ? 9.817 5.376 14.778 1.00 86.56 98 TYR A N 1
ATOM 794 C CA . TYR A 1 98 ? 9.684 6.698 15.397 1.00 86.56 98 TYR A CA 1
ATOM 795 C C . TYR A 1 98 ? 8.329 7.346 15.114 1.00 86.56 98 TYR A C 1
ATOM 797 O O . TYR A 1 98 ? 7.816 8.093 15.946 1.00 86.56 98 TYR A O 1
ATOM 805 N N . MET A 1 99 ? 7.728 7.051 13.964 1.00 77.12 99 MET A N 1
ATOM 806 C CA . MET A 1 99 ? 6.423 7.560 13.559 1.00 77.12 99 MET A CA 1
ATOM 807 C C . MET A 1 99 ? 5.333 6.549 13.925 1.00 77.12 99 MET A C 1
ATOM 809 O O . MET A 1 99 ? 4.815 5.840 13.069 1.00 77.12 99 MET A O 1
ATOM 813 N N . LYS A 1 100 ? 4.962 6.478 15.210 1.00 57.09 100 LYS A N 1
ATOM 814 C CA . LYS A 1 100 ? 3.755 5.744 15.624 1.00 57.09 100 LYS A CA 1
ATOM 815 C C . LYS A 1 100 ? 2.515 6.495 15.124 1.00 57.09 100 LYS A C 1
ATOM 817 O O . LYS A 1 100 ? 2.110 7.475 15.745 1.00 57.09 100 LYS A O 1
ATOM 822 N N . CYS A 1 101 ? 1.949 6.056 14.001 1.00 49.84 101 CYS A N 1
ATOM 823 C CA . CYS A 1 101 ? 0.673 6.543 13.470 1.00 49.84 101 CYS A CA 1
ATOM 824 C C . CYS A 1 101 ? -0.531 5.835 14.089 1.00 49.84 101 CYS A C 1
ATOM 826 O O . CYS A 1 101 ? -0.609 4.589 14.061 1.00 49.84 101 CYS A O 1
#

Organism: Sitophilus oryzae (NCBI:txid7048)

Sequence (101 aa):
MYTVETVCVPVPTDKCRKCNTVCQGDYWHLDYTQFLCSSCWNAEKYLELLSKDDLQKMKKIRNCAFMHNHEGTNAAEIILSPEATRKKIYLENYLDLYMKC

Foldseek 3Di:
DQQAAEAEDQDQDQAAPPPRDGAAFKWKDQVSPHIHHPVRLVCCVVVVPDPPVVSVNIGIYGYCVVQWHNPSHPDTHGPHDPVRVVVVSVVVVVVCVVDPD

Radius of gyration: 14.65 Å; chains: 1; bounding box: 37×21×36 Å

pLDDT: mean 87.22, std 9.17, range [45.81, 95.88]